Protein AF-A0AAE8FP65-F1 (afdb_monomer_lite)

Organism: Clostridium perfringens (NCBI:txid1502)

Secondary structure (DSSP, 8-state):
--GGGGG-S-HHHHHHHHHHHHHHHHHHHHHHHHH-GGGHHHHHHHHHHHHHHTT---S--HHHHH---

pLDDT: mean 70.57, std 17.95, range [39.69, 92.06]

Sequ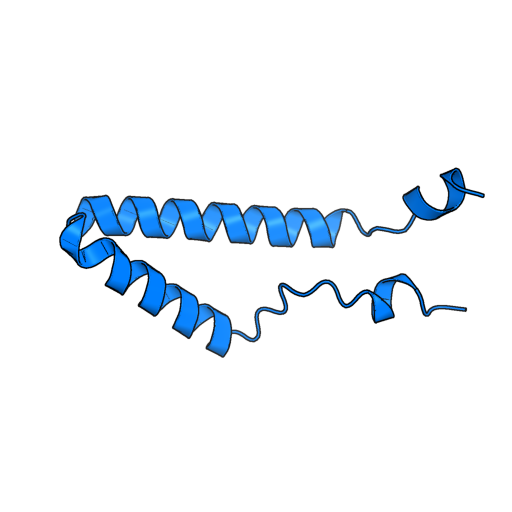ence (69 aa):
MIESIKKNLKPKILISNLILIIGIVIFVTLYGAVFGSSNSLIGVCAITAMLMFVDVHLSLKLNEAIITT

Foldseek 3Di:
DVVVLPPQPPVVLVVVLVVVVVVLVVQLVVCCVVVNVVCSVVSNVVVVVVCVVVVVCSDPPVVVSPDDD

Structure (mmCIF, N/CA/C/O backbone):
data_AF-A0AAE8FP65-F1
#
_entry.id   AF-A0AAE8FP65-F1
#
loop_
_atom_site.group_PDB
_atom_site.id
_atom_site.type_symbol
_atom_site.label_atom_id
_atom_site.label_alt_id
_atom_site.label_comp_id
_atom_site.label_asym_id
_atom_site.label_entity_id
_atom_site.label_seq_id
_atom_site.pdbx_PDB_ins_code
_atom_site.Cartn_x
_atom_site.Cartn_y
_atom_site.Cartn_z
_atom_site.occupancy
_atom_site.B_iso_or_equiv
_atom_site.auth_seq_id
_atom_site.auth_comp_id
_atom_site.auth_asym_id
_atom_site.auth_atom_id
_atom_site.pdbx_PDB_model_num
ATOM 1 N N . MET A 1 1 ? -31.653 11.849 22.118 1.00 43.69 1 MET A N 1
ATOM 2 C CA . MET A 1 1 ? -31.815 10.955 20.945 1.00 43.69 1 MET A CA 1
ATOM 3 C C . MET A 1 1 ? -30.582 10.929 20.033 1.00 43.69 1 MET A C 1
ATOM 5 O O . MET A 1 1 ? -30.295 9.878 19.484 1.00 43.69 1 MET A O 1
ATOM 9 N N . ILE A 1 2 ? -29.812 12.022 19.912 1.00 44.41 2 ILE A N 1
ATOM 10 C CA . ILE A 1 2 ? -28.575 12.067 19.098 1.00 44.41 2 ILE A CA 1
ATOM 11 C C . ILE A 1 2 ? -27.355 11.470 19.838 1.00 44.41 2 ILE A C 1
ATOM 13 O O . ILE A 1 2 ? -26.479 10.875 19.217 1.00 44.41 2 ILE A O 1
ATOM 17 N N . GLU A 1 3 ? -27.309 11.544 21.173 1.00 41.75 3 GLU A N 1
ATOM 18 C CA . GLU A 1 3 ? -26.157 11.057 21.956 1.00 41.75 3 GLU A CA 1
ATOM 19 C C . GLU A 1 3 ? -26.049 9.526 22.062 1.00 41.75 3 GLU A C 1
ATOM 21 O O . GLU A 1 3 ? -24.959 8.993 22.268 1.00 41.75 3 GLU A O 1
ATOM 26 N N . SER A 1 4 ? -27.147 8.793 21.863 1.00 42.75 4 SER A N 1
ATOM 27 C CA . SER A 1 4 ? -27.177 7.328 21.996 1.00 42.75 4 SER A CA 1
ATOM 28 C C . SER A 1 4 ? -26.550 6.595 20.802 1.00 42.75 4 SER A C 1
ATOM 30 O O . SER A 1 4 ? -26.137 5.446 20.938 1.00 42.75 4 SER A O 1
ATOM 32 N N . ILE A 1 5 ? -26.416 7.265 19.650 1.00 49.72 5 ILE A N 1
ATOM 33 C CA . ILE A 1 5 ? -25.834 6.701 18.417 1.00 49.72 5 ILE A CA 1
ATOM 34 C C . ILE A 1 5 ? -24.305 6.581 18.531 1.00 49.72 5 ILE A C 1
ATOM 36 O O . ILE A 1 5 ? -23.685 5.715 17.917 1.00 49.72 5 ILE A O 1
ATOM 40 N N . LYS A 1 6 ? -23.670 7.408 19.369 1.00 42.56 6 LYS A N 1
ATOM 41 C CA . LYS A 1 6 ? -22.205 7.504 19.435 1.00 42.56 6 LYS A CA 1
ATOM 42 C C . LYS A 1 6 ? -21.529 6.307 20.117 1.00 42.56 6 LYS A C 1
ATOM 44 O O . LYS A 1 6 ? -20.315 6.164 20.016 1.00 42.56 6 LYS A O 1
ATOM 49 N N . LYS A 1 7 ? -22.284 5.459 20.827 1.00 43.22 7 LYS A N 1
ATOM 50 C CA . LYS A 1 7 ? -21.722 4.480 21.774 1.00 43.22 7 LYS A CA 1
ATOM 51 C C . LYS A 1 7 ? -21.437 3.088 21.187 1.00 43.22 7 LYS A C 1
ATOM 53 O O . LYS A 1 7 ? -20.789 2.296 21.858 1.00 43.22 7 LYS A O 1
ATOM 58 N N . ASN A 1 8 ? -21.855 2.793 19.950 1.00 48.97 8 ASN A N 1
ATOM 59 C CA . ASN A 1 8 ? -21.743 1.444 19.364 1.00 48.97 8 ASN A CA 1
ATOM 60 C C . ASN A 1 8 ? -21.049 1.371 17.993 1.00 48.97 8 ASN A C 1
ATOM 62 O O . ASN A 1 8 ? -21.125 0.344 17.323 1.00 48.97 8 ASN A O 1
ATOM 66 N N . LEU A 1 9 ? -20.294 2.392 17.572 1.00 51.91 9 LEU A N 1
ATOM 67 C CA . LEU A 1 9 ? -19.235 2.108 16.601 1.00 51.91 9 LEU A CA 1
ATOM 68 C C . LEU A 1 9 ? -18.136 1.370 17.353 1.00 51.91 9 LEU A C 1
ATOM 70 O O . LEU A 1 9 ? -17.498 1.976 18.205 1.00 51.91 9 LEU A O 1
ATOM 74 N N . LYS A 1 10 ? -17.899 0.086 17.051 1.00 56.00 10 LYS A N 1
ATOM 75 C CA . LYS A 1 10 ? -16.700 -0.621 17.523 1.00 56.00 10 LYS A CA 1
ATOM 76 C C . LYS A 1 10 ? -15.488 0.156 16.987 1.00 56.00 10 LYS A C 1
ATOM 78 O O . LYS A 1 10 ? -15.166 -0.008 15.807 1.00 56.00 10 LYS A O 1
ATOM 83 N N . PRO A 1 11 ? -14.786 0.971 17.803 1.00 57.16 11 PRO A N 1
ATOM 84 C CA . PRO A 1 11 ? -13.681 1.797 17.310 1.00 57.16 11 PRO A CA 1
ATOM 85 C C . PRO A 1 11 ? -12.585 0.923 16.691 1.00 57.16 11 PRO A C 1
ATOM 87 O O . PRO A 1 11 ? -11.890 1.340 15.775 1.00 57.16 11 PRO A O 1
ATOM 90 N N . LYS A 1 12 ? -12.511 -0.342 17.120 1.00 57.88 12 LYS A N 1
ATOM 91 C CA . LYS A 1 12 ? -11.640 -1.385 16.584 1.00 57.88 12 LYS A CA 1
ATOM 92 C C . LYS A 1 12 ? -11.782 -1.604 15.068 1.00 57.88 12 LYS A C 1
ATOM 94 O O . LYS A 1 12 ? -10.770 -1.798 14.408 1.00 57.88 12 LYS A O 1
ATOM 99 N N . ILE A 1 13 ? -12.997 -1.556 14.513 1.00 67.19 13 ILE A N 1
ATOM 100 C CA . ILE A 1 13 ? -13.232 -1.786 13.072 1.00 67.19 13 ILE A CA 1
ATOM 101 C C . ILE A 1 13 ? -12.825 -0.550 12.265 1.00 67.19 13 ILE A C 1
ATOM 103 O O . ILE A 1 13 ? -12.139 -0.665 11.253 1.00 67.19 13 ILE A O 1
ATOM 107 N N . LEU A 1 14 ? -13.170 0.641 12.761 1.00 67.50 14 LEU A N 1
ATOM 108 C CA . LEU A 1 14 ? -12.724 1.906 12.175 1.00 67.50 14 LEU A CA 1
ATOM 109 C C . LEU A 1 14 ? -11.196 2.015 12.146 1.00 67.50 14 LEU A C 1
ATOM 111 O O . LEU A 1 14 ? -10.629 2.364 11.118 1.00 67.50 14 LEU A O 1
ATOM 115 N N . ILE A 1 15 ? -10.534 1.688 13.259 1.00 74.94 15 ILE A N 1
ATOM 116 C CA . ILE A 1 15 ? -9.072 1.718 13.376 1.00 74.94 15 ILE A CA 1
ATOM 117 C C . ILE A 1 15 ? -8.434 0.704 12.418 1.00 74.94 15 ILE A C 1
ATOM 119 O O . ILE A 1 15 ? -7.461 1.036 11.748 1.00 74.94 15 ILE A O 1
ATOM 123 N N . SER A 1 16 ? -9.003 -0.501 12.298 1.00 71.81 16 SER A N 1
ATOM 124 C CA . SER A 1 16 ? -8.524 -1.521 11.357 1.00 71.81 16 SER A CA 1
ATOM 125 C C . SER A 1 16 ? -8.591 -1.040 9.904 1.00 71.81 16 SER A C 1
ATOM 127 O O . SER A 1 16 ? -7.611 -1.160 9.172 1.00 71.81 16 SER A O 1
ATOM 129 N N . ASN A 1 17 ? -9.710 -0.436 9.494 1.00 74.94 17 ASN A N 1
ATOM 130 C CA . ASN A 1 17 ? -9.858 0.099 8.138 1.00 74.94 17 ASN A CA 1
ATOM 131 C C . ASN A 1 17 ? -8.941 1.305 7.895 1.00 74.94 17 ASN A C 1
ATOM 133 O O . ASN A 1 17 ? -8.391 1.444 6.805 1.00 74.94 17 ASN A O 1
ATOM 137 N N . LEU A 1 18 ? -8.729 2.152 8.907 1.00 79.94 18 LEU A N 1
ATOM 138 C CA . LEU A 1 18 ? -7.816 3.292 8.819 1.00 79.94 18 LEU A CA 1
ATOM 139 C C . LEU A 1 18 ? -6.368 2.835 8.585 1.00 79.94 18 LEU A C 1
ATOM 141 O O . LEU A 1 18 ? -5.697 3.352 7.695 1.00 79.94 18 LEU A O 1
ATOM 145 N N . ILE A 1 19 ? -5.906 1.836 9.343 1.00 83.62 19 ILE A N 1
ATOM 146 C CA . ILE A 1 19 ? -4.574 1.234 9.176 1.00 83.62 19 ILE A CA 1
ATOM 147 C C . ILE A 1 19 ? -4.433 0.626 7.777 1.00 83.62 19 ILE A C 1
ATOM 149 O O . ILE A 1 19 ? -3.397 0.794 7.137 1.00 83.62 19 ILE A O 1
ATOM 153 N N . LEU A 1 20 ? -5.483 -0.031 7.278 1.00 83.81 20 LEU A N 1
ATOM 154 C CA . LEU A 1 20 ? -5.486 -0.641 5.951 1.00 83.81 20 LEU A CA 1
ATOM 155 C C . LEU A 1 20 ? -5.351 0.414 4.839 1.00 83.81 20 LEU A C 1
ATOM 157 O O . LEU A 1 20 ? -4.529 0.249 3.941 1.00 83.81 20 LEU A O 1
ATOM 161 N N . ILE A 1 21 ? -6.075 1.535 4.936 1.00 83.69 21 ILE A N 1
ATOM 162 C CA . ILE A 1 21 ? -5.950 2.662 3.993 1.00 83.69 21 ILE A CA 1
ATOM 163 C C . ILE A 1 21 ? -4.537 3.256 4.031 1.00 83.69 21 ILE A C 1
ATOM 165 O O . ILE A 1 21 ? -3.932 3.464 2.980 1.00 83.69 21 ILE A O 1
ATOM 169 N N . ILE A 1 22 ? -3.987 3.489 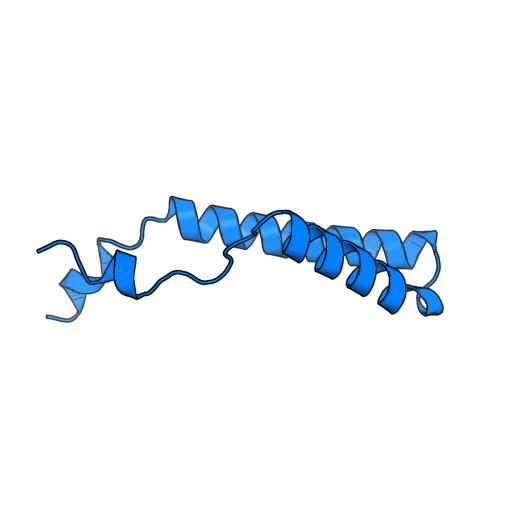5.226 1.00 88.88 22 ILE A N 1
ATOM 170 C CA . ILE A 1 22 ? -2.624 4.015 5.389 1.00 88.88 22 ILE A CA 1
ATOM 171 C C . ILE A 1 22 ? -1.599 3.064 4.752 1.00 88.88 22 ILE A C 1
ATOM 173 O O . ILE A 1 22 ? -0.707 3.515 4.035 1.00 88.88 22 ILE A O 1
ATOM 177 N N . GLY A 1 23 ? -1.755 1.752 4.950 1.00 87.00 23 GLY A N 1
ATOM 178 C CA . GLY A 1 23 ? -0.898 0.737 4.339 1.00 87.00 23 GLY A CA 1
ATOM 179 C C . GLY A 1 23 ? -0.920 0.777 2.810 1.00 87.00 23 GLY A C 1
ATOM 180 O O . GLY A 1 23 ? 0.140 0.741 2.187 1.00 87.00 23 GLY A O 1
ATOM 181 N N . ILE A 1 24 ? -2.101 0.931 2.200 1.00 88.12 24 ILE A N 1
ATOM 182 C CA . ILE A 1 24 ? -2.239 1.058 0.739 1.00 88.12 24 ILE A CA 1
ATOM 183 C C . ILE A 1 24 ? -1.526 2.316 0.233 1.00 88.12 24 ILE A C 1
ATOM 185 O O . ILE A 1 24 ? -0.778 2.247 -0.740 1.00 88.12 24 ILE A O 1
ATOM 189 N N . VAL A 1 25 ? -1.717 3.459 0.897 1.00 88.44 25 VAL A N 1
ATOM 190 C CA . VAL A 1 25 ? -1.084 4.727 0.495 1.00 88.44 25 VAL A CA 1
ATOM 191 C C . VAL A 1 25 ? 0.441 4.624 0.553 1.00 88.44 25 VAL A C 1
ATOM 193 O O . VAL A 1 25 ? 1.123 5.021 -0.394 1.00 88.44 25 VAL A O 1
ATOM 196 N N . ILE A 1 26 ? 0.986 4.047 1.628 1.00 92.06 26 ILE A N 1
ATOM 197 C CA . ILE A 1 26 ? 2.431 3.831 1.774 1.00 92.06 26 ILE A CA 1
ATOM 198 C C . ILE A 1 26 ? 2.944 2.885 0.686 1.00 92.06 26 ILE A C 1
ATOM 200 O O . ILE A 1 26 ? 3.947 3.190 0.044 1.00 92.06 26 ILE A O 1
ATOM 204 N N . 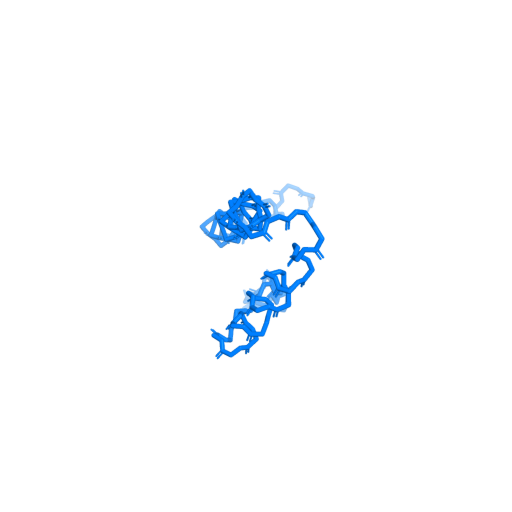PHE A 1 27 ? 2.245 1.776 0.436 1.00 89.00 27 PHE A N 1
ATOM 205 C CA . PHE A 1 27 ? 2.619 0.819 -0.602 1.00 89.00 27 PHE A CA 1
ATOM 206 C C . PHE A 1 27 ? 2.686 1.472 -1.984 1.00 89.00 27 PHE A C 1
ATOM 208 O O . PHE A 1 27 ? 3.694 1.336 -2.669 1.00 89.00 27 PHE A O 1
ATOM 215 N N . VAL A 1 28 ? 1.655 2.221 -2.382 1.00 87.38 28 VAL A N 1
ATOM 216 C CA . VAL A 1 28 ? 1.613 2.894 -3.691 1.00 87.38 28 VAL A CA 1
ATOM 217 C C . VAL A 1 28 ? 2.722 3.941 -3.806 1.00 87.38 28 VAL A C 1
ATOM 219 O O . VAL A 1 28 ? 3.364 4.052 -4.849 1.00 87.38 28 VAL A O 1
ATOM 222 N N . THR A 1 29 ? 2.999 4.668 -2.722 1.00 87.19 29 THR A N 1
ATOM 223 C CA . THR A 1 29 ? 4.074 5.670 -2.685 1.00 87.19 29 THR A CA 1
ATOM 224 C C . THR A 1 29 ? 5.451 5.019 -2.848 1.00 87.19 29 THR A C 1
ATOM 226 O O . THR A 1 29 ? 6.255 5.469 -3.663 1.00 87.19 29 THR A O 1
ATOM 229 N N . LEU A 1 30 ? 5.713 3.925 -2.124 1.00 89.19 30 LEU A N 1
ATOM 230 C CA . LEU A 1 30 ? 6.953 3.153 -2.245 1.00 89.19 30 LEU A 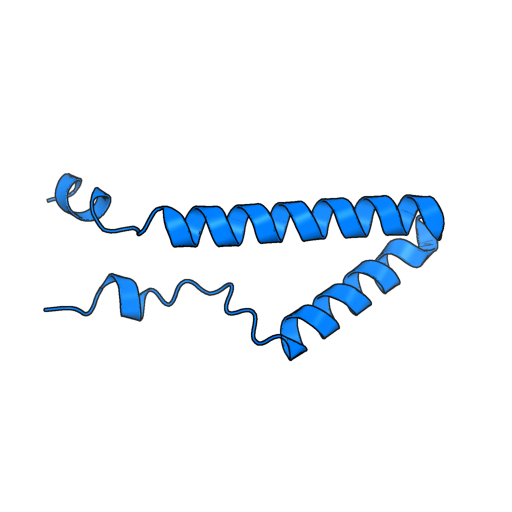CA 1
ATOM 231 C C . LEU A 1 30 ? 7.082 2.503 -3.623 1.00 89.19 30 LEU A C 1
ATOM 233 O O . LEU A 1 30 ? 8.156 2.529 -4.218 1.00 89.19 30 LEU A O 1
ATOM 237 N N . TYR A 1 31 ? 5.989 1.963 -4.158 1.00 89.00 31 TYR A N 1
ATOM 238 C CA . TYR A 1 31 ? 5.970 1.362 -5.483 1.00 89.00 31 TYR A CA 1
ATOM 239 C C . TYR A 1 31 ? 6.313 2.397 -6.560 1.00 89.00 31 TYR A C 1
ATOM 241 O O . TYR A 1 31 ? 7.174 2.149 -7.398 1.00 89.00 31 TYR A O 1
ATOM 249 N N . GLY A 1 32 ? 5.713 3.588 -6.502 1.00 86.62 32 GLY A N 1
ATOM 250 C CA . GLY A 1 32 ? 6.049 4.690 -7.405 1.00 86.62 32 GLY A CA 1
ATOM 251 C C . GLY A 1 32 ? 7.502 5.163 -7.272 1.00 86.62 32 GLY A C 1
ATOM 252 O O . GLY A 1 32 ? 8.110 5.528 -8.275 1.00 86.62 32 GLY A O 1
ATOM 253 N N . ALA A 1 33 ? 8.084 5.117 -6.068 1.00 87.94 33 ALA A N 1
ATOM 254 C CA . ALA A 1 33 ? 9.490 5.458 -5.850 1.00 87.94 33 ALA A CA 1
ATOM 255 C C . ALA A 1 33 ? 10.462 4.409 -6.422 1.00 87.94 33 ALA A C 1
ATOM 257 O O . ALA A 1 33 ? 11.514 4.776 -6.939 1.00 87.94 33 ALA A O 1
ATOM 258 N N . VAL A 1 34 ? 10.115 3.117 -6.361 1.00 89.06 34 VAL A N 1
ATOM 259 C CA . VAL A 1 34 ? 10.969 2.015 -6.846 1.00 89.06 34 VAL A CA 1
ATOM 260 C C . VAL A 1 34 ? 10.814 1.779 -8.351 1.00 89.06 34 VAL A C 1
ATOM 262 O O . VAL A 1 34 ? 11.803 1.580 -9.050 1.00 89.06 34 VAL A O 1
ATOM 265 N N . PHE A 1 35 ? 9.582 1.803 -8.861 1.00 86.56 35 PHE A N 1
ATOM 266 C CA . PHE A 1 35 ? 9.256 1.454 -10.250 1.00 86.56 35 PHE A CA 1
ATOM 267 C C . PHE A 1 35 ? 9.030 2.674 -11.153 1.00 86.56 35 PHE A C 1
ATOM 269 O O . PHE A 1 35 ? 8.793 2.515 -12.351 1.00 86.56 35 PHE A O 1
ATOM 276 N N . GLY A 1 36 ? 9.122 3.886 -10.602 1.00 84.88 36 GLY A N 1
ATOM 277 C CA . GLY A 1 36 ? 8.883 5.141 -11.308 1.00 84.88 36 GLY A CA 1
ATOM 278 C C . GLY A 1 36 ? 7.404 5.536 -11.338 1.00 84.88 36 GLY A C 1
ATOM 279 O O . GLY A 1 36 ? 6.499 4.698 -11.375 1.00 84.88 36 GLY A O 1
ATOM 280 N N . SER A 1 37 ? 7.144 6.846 -11.354 1.00 79.19 37 SER A N 1
ATOM 281 C CA . SER A 1 37 ? 5.786 7.408 -11.298 1.00 79.19 37 SER A CA 1
ATOM 282 C C . SER A 1 37 ? 4.898 6.962 -12.464 1.00 79.19 37 SER A C 1
ATOM 284 O O . SER A 1 37 ? 3.701 6.753 -12.269 1.00 79.19 37 SER A O 1
ATOM 286 N N . SER A 1 38 ? 5.481 6.731 -13.644 1.00 85.88 38 SER A N 1
ATOM 287 C CA . SER A 1 38 ? 4.786 6.221 -14.834 1.00 85.88 38 SER A CA 1
ATOM 288 C C . SER A 1 38 ? 4.148 4.845 -14.622 1.00 85.88 38 SER A C 1
ATOM 290 O O . SER A 1 38 ? 3.137 4.541 -15.249 1.00 85.88 38 SER A O 1
ATOM 292 N N . ASN A 1 39 ? 4.697 4.037 -13.710 1.00 83.81 39 ASN A N 1
ATOM 293 C CA . ASN A 1 39 ? 4.213 2.691 -13.400 1.00 83.81 39 ASN A CA 1
ATOM 294 C C . ASN A 1 39 ? 3.358 2.646 -12.127 1.00 83.81 39 AS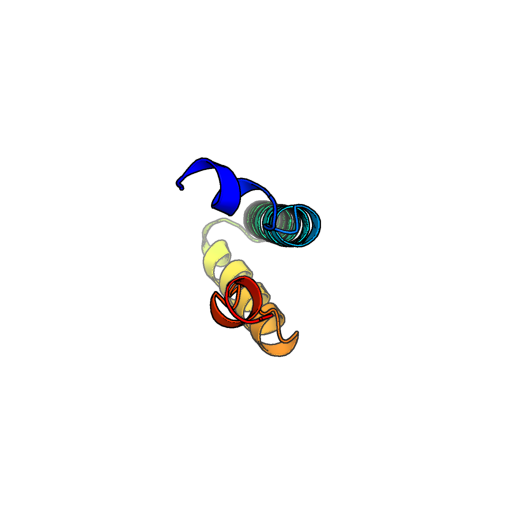N A C 1
ATOM 296 O O . ASN A 1 39 ? 2.868 1.583 -11.754 1.00 83.81 39 ASN A O 1
ATOM 300 N N . SER A 1 40 ? 3.129 3.784 -11.464 1.00 82.62 40 SER A N 1
ATOM 301 C CA . SER A 1 40 ? 2.362 3.844 -10.213 1.00 82.62 40 SER A CA 1
ATOM 302 C C . SER A 1 40 ? 0.958 3.242 -10.362 1.00 82.62 40 SER A C 1
ATOM 304 O O . SER A 1 40 ? 0.501 2.497 -9.497 1.00 82.62 40 SER A O 1
ATOM 306 N N . LEU A 1 41 ? 0.312 3.458 -11.516 1.00 86.81 41 LEU A N 1
ATOM 307 C CA . LEU A 1 41 ? -1.010 2.905 -11.825 1.00 86.81 41 LEU A CA 1
ATOM 308 C C . LEU A 1 41 ? -1.036 1.365 -11.788 1.00 86.81 41 LEU A C 1
ATOM 310 O O . LEU A 1 41 ? -2.018 0.777 -11.342 1.00 86.81 41 LEU A O 1
ATOM 314 N N . ILE A 1 42 ? 0.060 0.715 -12.189 1.00 88.19 42 ILE A N 1
ATOM 315 C CA . ILE A 1 42 ? 0.212 -0.747 -12.154 1.00 88.19 42 ILE A CA 1
ATOM 316 C C . ILE A 1 42 ? 0.280 -1.230 -10.704 1.00 88.19 42 ILE A C 1
ATOM 318 O O . ILE A 1 42 ? -0.384 -2.201 -10.349 1.00 88.19 42 ILE A O 1
ATOM 322 N N . GLY A 1 43 ? 1.021 -0.520 -9.849 1.00 85.19 43 GLY A N 1
ATOM 323 C CA . GLY A 1 43 ? 1.087 -0.802 -8.414 1.00 85.19 43 GLY A CA 1
ATOM 324 C C . GLY A 1 43 ? -0.275 -0.675 -7.730 1.00 85.19 43 GLY A C 1
ATOM 325 O O . GLY A 1 43 ? -0.654 -1.554 -6.955 1.00 85.19 43 GLY A O 1
ATOM 326 N N . VAL A 1 44 ? -1.045 0.367 -8.070 1.00 88.25 44 VAL A N 1
ATOM 327 C CA . VAL A 1 44 ? -2.427 0.528 -7.587 1.00 88.25 44 VAL A CA 1
ATOM 328 C C . VAL A 1 44 ? -3.306 -0.630 -8.069 1.00 88.25 44 VAL A C 1
ATOM 330 O O . VAL A 1 44 ? -3.975 -1.262 -7.259 1.00 88.25 44 VAL A O 1
ATOM 333 N N . CYS A 1 45 ? -3.272 -0.973 -9.360 1.00 88.94 45 CYS A N 1
ATOM 334 C CA . CYS A 1 45 ? -4.055 -2.091 -9.895 1.00 88.94 45 CYS A CA 1
ATOM 335 C C . CYS A 1 45 ? -3.708 -3.430 -9.231 1.00 88.94 45 CYS A C 1
ATOM 337 O O . CYS A 1 45 ? -4.612 -4.201 -8.910 1.00 88.94 45 CYS A O 1
ATOM 339 N N . ALA A 1 46 ? -2.423 -3.701 -8.990 1.00 88.25 46 ALA A N 1
ATOM 340 C CA . ALA A 1 46 ? -1.973 -4.935 -8.357 1.00 88.25 46 ALA A CA 1
ATOM 341 C C . ALA A 1 46 ? -2.505 -5.068 -6.923 1.00 88.25 46 ALA A C 1
ATOM 343 O O . ALA A 1 46 ? -3.044 -6.116 -6.563 1.00 88.25 46 ALA A O 1
ATOM 344 N N . ILE A 1 47 ? -2.420 -4.002 -6.116 1.00 87.56 47 ILE A N 1
ATOM 345 C CA . ILE A 1 47 ? -2.934 -4.045 -4.742 1.00 87.56 47 ILE A CA 1
ATOM 346 C C . ILE A 1 47 ? -4.463 -4.079 -4.709 1.00 87.56 47 ILE A C 1
ATOM 348 O O . ILE A 1 47 ? -5.029 -4.808 -3.904 1.00 87.56 47 ILE A O 1
ATOM 352 N N . THR A 1 48 ? -5.152 -3.376 -5.613 1.00 88.25 48 THR A N 1
ATOM 353 C CA . THR A 1 48 ? -6.616 -3.457 -5.725 1.00 88.25 48 THR A CA 1
ATOM 354 C C . THR A 1 48 ? -7.076 -4.873 -6.068 1.00 88.25 48 THR A C 1
ATOM 356 O O . THR A 1 48 ? -7.983 -5.382 -5.413 1.00 88.25 48 THR A O 1
ATOM 359 N N . ALA A 1 49 ? -6.429 -5.541 -7.028 1.00 87.62 49 ALA A N 1
ATOM 360 C CA . ALA A 1 49 ? -6.728 -6.934 -7.354 1.00 87.62 49 ALA A CA 1
ATOM 361 C C . ALA A 1 49 ? -6.477 -7.856 -6.151 1.00 87.62 49 ALA A C 1
ATOM 363 O O . ALA A 1 49 ? -7.321 -8.685 -5.818 1.00 87.62 49 ALA A O 1
ATOM 364 N N . MET A 1 50 ? -5.360 -7.667 -5.443 1.00 85.25 50 MET A N 1
ATOM 365 C CA . MET A 1 50 ? -5.040 -8.439 -4.242 1.00 85.25 50 MET A CA 1
ATOM 366 C C . MET A 1 50 ? -6.086 -8.248 -3.133 1.00 85.25 50 MET A C 1
ATOM 368 O O . MET A 1 50 ? -6.512 -9.220 -2.521 1.00 85.25 50 MET A O 1
ATOM 372 N N . LEU A 1 51 ? -6.561 -7.021 -2.903 1.00 83.31 51 LEU A N 1
ATOM 373 C CA . LEU A 1 51 ? -7.594 -6.723 -1.902 1.00 83.31 51 LEU A CA 1
ATOM 374 C C . LEU A 1 51 ? -8.962 -7.315 -2.266 1.00 83.31 51 LEU A C 1
ATOM 376 O O . LEU A 1 51 ? -9.694 -7.732 -1.370 1.00 83.31 51 LEU A O 1
ATOM 380 N N . MET A 1 52 ? -9.291 -7.381 -3.561 1.00 82.88 52 MET A N 1
ATOM 381 C CA . MET A 1 52 ? -10.492 -8.069 -4.049 1.00 82.88 52 MET A CA 1
ATOM 382 C C . MET A 1 52 ? -10.412 -9.585 -3.833 1.00 82.88 52 MET A C 1
ATOM 384 O O . MET A 1 52 ? -11.419 -10.199 -3.504 1.00 82.88 52 MET A O 1
ATOM 388 N N . PHE A 1 53 ? -9.224 -10.182 -3.967 1.00 78.94 53 PHE A N 1
ATOM 389 C CA . PHE A 1 53 ? -9.007 -11.600 -3.657 1.00 78.94 53 PHE A CA 1
ATOM 390 C C . PHE A 1 53 ? -9.025 -11.908 -2.157 1.00 78.94 53 PHE A C 1
ATOM 392 O O . PHE A 1 53 ? -9.394 -13.008 -1.764 1.00 78.94 53 PHE A O 1
ATOM 399 N N . VAL A 1 54 ? -8.615 -10.957 -1.318 1.00 73.69 54 VAL A N 1
ATOM 400 C CA . VAL A 1 54 ? -8.502 -11.139 0.139 1.00 73.69 54 VAL A CA 1
ATOM 401 C C . VAL A 1 54 ? -9.839 -10.880 0.864 1.00 73.69 54 VAL A C 1
ATOM 403 O O . VAL A 1 54 ? -9.880 -10.851 2.089 1.00 73.69 54 VAL A O 1
ATOM 406 N N . ASP A 1 55 ? -10.953 -10.740 0.132 1.00 60.62 55 ASP A N 1
ATOM 407 C CA . ASP A 1 55 ? -12.296 -10.485 0.687 1.00 60.62 55 ASP A CA 1
ATOM 408 C C . ASP A 1 55 ? -12.284 -9.327 1.707 1.00 60.62 55 ASP A C 1
ATOM 410 O O . ASP A 1 55 ? -12.860 -9.370 2.800 1.00 60.62 55 ASP A O 1
ATOM 414 N N . VAL A 1 56 ? -11.555 -8.254 1.366 1.00 63.16 56 VAL A N 1
ATOM 415 C CA . VAL A 1 56 ? -11.455 -7.066 2.216 1.00 63.16 56 VAL A CA 1
ATOM 416 C C . VAL A 1 56 ? -12.776 -6.308 2.143 1.00 63.16 56 VAL A C 1
ATOM 418 O O . VAL A 1 56 ? -12.972 -5.403 1.331 1.00 63.16 56 VAL A O 1
ATOM 421 N N . HIS A 1 57 ? -13.702 -6.668 3.031 1.00 57.62 57 HIS A N 1
ATOM 422 C CA . HIS A 1 57 ? -14.937 -5.932 3.269 1.00 57.62 57 HIS A CA 1
ATOM 423 C C . HIS A 1 57 ? -14.635 -4.580 3.934 1.00 57.62 57 HIS A C 1
ATOM 425 O O . HIS A 1 57 ? -14.834 -4.379 5.130 1.00 57.62 57 HIS A O 1
ATOM 431 N N . LEU A 1 58 ? -14.172 -3.612 3.138 1.00 55.19 58 LEU A N 1
ATOM 432 C CA . LEU A 1 58 ? -14.024 -2.219 3.573 1.00 55.19 58 LEU A CA 1
ATOM 433 C C . LEU A 1 58 ? -15.387 -1.553 3.829 1.00 55.19 58 LEU A C 1
ATOM 435 O O . LEU A 1 58 ? -15.480 -0.559 4.551 1.00 55.19 58 LEU A O 1
ATOM 439 N N . SER A 1 59 ? -16.448 -2.115 3.240 1.00 49.34 59 SER A N 1
ATOM 440 C CA . SER A 1 59 ? -17.826 -1.742 3.527 1.00 49.34 59 SER A CA 1
ATOM 441 C C . SER A 1 59 ? -18.154 -2.112 4.969 1.00 49.34 59 SER A C 1
ATOM 443 O O . SER A 1 59 ? -18.419 -3.270 5.286 1.00 49.34 59 SER A O 1
ATOM 445 N N . LEU A 1 60 ? -18.179 -1.103 5.840 1.00 50.75 60 LEU A N 1
ATOM 446 C CA . LEU A 1 60 ? -18.961 -1.155 7.066 1.00 50.75 60 LEU A CA 1
ATOM 447 C C . LEU A 1 60 ? -20.393 -1.496 6.645 1.00 50.75 60 LEU A C 1
ATOM 449 O O . LEU A 1 60 ? -21.119 -0.621 6.174 1.00 50.75 60 LEU A O 1
ATOM 453 N N . LYS A 1 61 ? -20.795 -2.768 6.763 1.00 47.56 61 LYS A N 1
ATOM 454 C CA . LYS A 1 61 ? -22.202 -3.152 6.660 1.00 47.56 61 LYS A CA 1
ATOM 455 C C . LYS A 1 61 ? -22.936 -2.350 7.729 1.00 47.56 61 LYS A C 1
ATOM 457 O O . LYS A 1 61 ? -22.983 -2.741 8.888 1.00 47.56 61 LYS A O 1
ATOM 462 N N . LEU A 1 62 ? -23.527 -1.227 7.329 1.00 48.50 62 LEU A N 1
ATOM 463 C CA . LEU A 1 62 ? -24.422 -0.416 8.154 1.00 48.50 62 LEU A CA 1
ATOM 464 C C . LEU A 1 62 ? -25.529 -1.297 8.773 1.00 48.50 62 LEU A C 1
ATOM 466 O O . LEU A 1 62 ? -26.005 -1.037 9.871 1.00 48.50 62 LEU A O 1
ATOM 470 N N . ASN A 1 63 ? -25.858 -2.398 8.094 1.00 45.75 63 ASN A N 1
ATOM 471 C CA . ASN A 1 63 ? -26.795 -3.425 8.528 1.00 45.75 63 ASN A CA 1
ATOM 472 C C . ASN A 1 63 ? -26.349 -4.184 9.806 1.00 45.75 63 ASN A C 1
ATOM 474 O O . ASN A 1 63 ? -27.178 -4.483 10.656 1.00 45.75 63 ASN A O 1
ATOM 478 N N . GLU A 1 64 ? -25.046 -4.396 10.025 1.00 49.34 64 GLU A N 1
ATOM 479 C CA . GLU A 1 64 ? -24.522 -4.971 11.283 1.00 49.34 64 GLU A CA 1
ATOM 480 C C . GLU A 1 64 ? -24.364 -3.927 12.403 1.00 49.34 64 GLU A C 1
ATOM 482 O O . GLU A 1 64 ? -24.184 -4.283 13.564 1.00 49.34 64 GLU A O 1
ATOM 487 N N . ALA A 1 65 ? -24.439 -2.633 12.075 1.00 49.16 65 ALA A N 1
ATOM 488 C CA . ALA A 1 65 ? -24.393 -1.546 13.054 1.00 49.16 65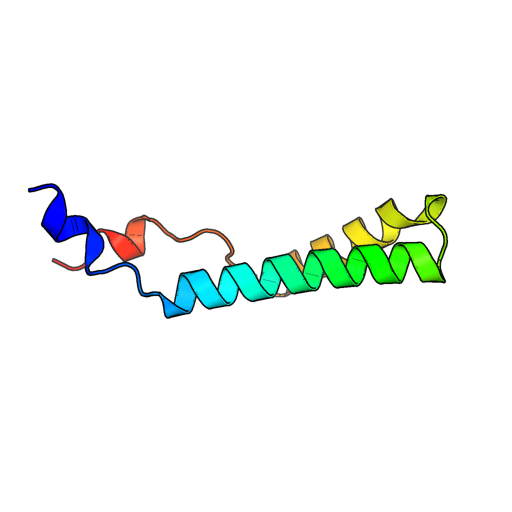 ALA A CA 1
ATOM 489 C C . ALA A 1 65 ? -25.785 -1.147 13.581 1.00 49.16 65 ALA A C 1
ATOM 491 O O . ALA A 1 65 ? -25.871 -0.499 14.623 1.00 49.16 65 ALA A O 1
ATOM 492 N N . ILE A 1 66 ? -26.861 -1.509 12.869 1.00 50.97 66 ILE A N 1
ATOM 493 C CA . ILE A 1 66 ? -28.242 -1.118 13.202 1.00 50.97 66 ILE A CA 1
ATOM 494 C C . ILE A 1 66 ? -29.075 -2.310 13.707 1.00 50.97 66 ILE A C 1
ATOM 496 O O . ILE A 1 66 ? -29.952 -2.107 14.544 1.00 50.97 66 ILE A O 1
ATOM 500 N N . ILE A 1 67 ? -28.796 -3.550 13.281 1.00 46.47 67 ILE A N 1
ATOM 501 C CA . ILE A 1 67 ? -29.588 -4.721 13.690 1.00 46.47 67 ILE A CA 1
ATOM 502 C C . ILE A 1 67 ? -28.854 -5.539 14.756 1.00 46.47 67 ILE A C 1
ATOM 504 O O . ILE A 1 67 ? -28.160 -6.513 14.480 1.00 46.47 67 ILE A O 1
ATOM 508 N N . THR A 1 68 ? -29.051 -5.164 16.014 1.00 41.81 68 THR A N 1
ATOM 509 C CA . THR A 1 68 ? -29.176 -6.142 17.105 1.00 41.81 68 THR A CA 1
ATOM 510 C C . THR A 1 68 ? -30.167 -5.554 18.106 1.00 41.81 68 THR A C 1
ATOM 512 O O . THR A 1 68 ? -29.786 -4.927 19.093 1.00 41.81 68 THR A O 1
ATOM 515 N N . THR A 1 69 ? -31.450 -5.633 17.742 1.00 39.69 69 THR A N 1
ATOM 516 C CA . THR A 1 69 ? -32.545 -5.672 18.724 1.00 39.69 69 THR A CA 1
ATOM 517 C C . THR A 1 69 ? -32.568 -7.062 19.338 1.00 39.69 69 THR A C 1
ATOM 519 O O . THR A 1 69 ? -32.288 -8.018 18.577 1.00 39.69 69 THR A O 1
#

Radius of gyration: 16.77 Å; chains: 1; bounding box: 44×24×37 Å